Protein AF-A0A930QE95-F1 (afdb_monomer)

pLDDT: mean 96.0, std 5.57, range [63.47, 98.69]

Foldseek 3Di:
DPPKDFPDDDDPPFDKDKDKDWPDDDQQKTKIKIFIDRVNDGGIIDIDIDGDDDPVVD

Mean predicted aligned error: 3.22 Å

Structure (mmCIF, N/CA/C/O backbone):
data_AF-A0A930QE95-F1
#
_entry.id   AF-A0A930QE95-F1
#
loop_
_atom_site.group_PDB
_atom_site.id
_atom_site.type_symbol
_atom_site.label_atom_id
_atom_site.label_alt_id
_atom_site.l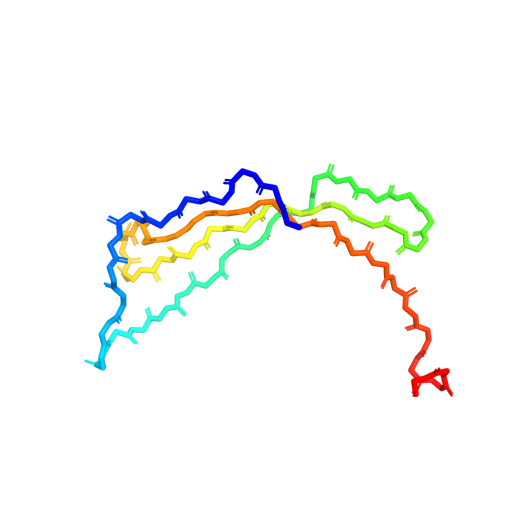abel_comp_id
_atom_site.label_asym_id
_atom_site.label_entity_id
_atom_site.label_seq_id
_atom_site.pdbx_PDB_ins_code
_atom_site.Cartn_x
_atom_site.Cartn_y
_atom_site.Cartn_z
_atom_site.occupancy
_atom_site.B_iso_or_equiv
_atom_site.auth_seq_id
_atom_site.auth_comp_id
_atom_site.auth_asym_id
_atom_site.auth_atom_id
_atom_site.pdbx_PDB_model_num
ATOM 1 N N . MET A 1 1 ? 8.808 2.791 -0.490 1.00 88.62 1 MET A N 1
ATOM 2 C CA . MET A 1 1 ? 7.521 3.342 -0.021 1.00 88.62 1 MET A CA 1
ATOM 3 C C . MET A 1 1 ? 7.781 4.729 0.514 1.00 88.62 1 MET A C 1
ATOM 5 O O . MET A 1 1 ? 8.817 4.927 1.139 1.00 88.62 1 MET A O 1
ATOM 9 N N . GLU A 1 2 ? 6.881 5.660 0.248 1.00 95.81 2 GLU A N 1
ATOM 10 C CA . GLU A 1 2 ? 6.942 7.051 0.702 1.00 95.81 2 GLU A CA 1
ATOM 11 C C . GLU A 1 2 ? 5.571 7.447 1.272 1.00 95.81 2 GLU A C 1
ATOM 13 O O . GLU A 1 2 ? 4.584 6.745 1.053 1.00 95.81 2 GLU A O 1
ATOM 18 N N . ASN A 1 3 ? 5.517 8.531 2.052 1.00 96.25 3 ASN A N 1
ATOM 19 C CA . ASN A 1 3 ? 4.276 9.101 2.604 1.00 96.25 3 ASN A CA 1
ATOM 20 C C . ASN A 1 3 ? 3.364 8.110 3.356 1.00 96.25 3 ASN A C 1
ATOM 22 O O . ASN A 1 3 ? 2.147 8.280 3.391 1.00 96.25 3 ASN A O 1
ATOM 26 N N . VAL A 1 4 ? 3.952 7.091 3.991 1.00 97.94 4 VAL A N 1
ATOM 27 C CA . VAL A 1 4 ? 3.212 6.048 4.710 1.00 97.94 4 VAL A CA 1
ATOM 28 C C . VAL A 1 4 ? 2.550 6.628 5.957 1.00 97.94 4 VAL A C 1
ATOM 30 O O . VAL A 1 4 ? 3.213 7.239 6.797 1.00 97.94 4 VAL A O 1
ATOM 33 N N . LYS A 1 5 ? 1.246 6.401 6.103 1.00 97.88 5 LYS A N 1
ATOM 34 C CA . LYS A 1 5 ? 0.461 6.794 7.274 1.00 97.88 5 LYS A CA 1
ATOM 35 C C . LYS A 1 5 ? -0.387 5.622 7.737 1.00 97.88 5 LYS A C 1
ATOM 37 O O . LYS A 1 5 ? -1.227 5.136 6.988 1.00 97.88 5 LYS A O 1
ATOM 42 N N . PHE A 1 6 ? -0.213 5.226 8.992 1.00 97.75 6 PHE A N 1
ATOM 43 C CA . PHE A 1 6 ? -1.107 4.298 9.680 1.00 97.75 6 PHE A CA 1
ATOM 44 C C . PHE A 1 6 ? -2.038 5.107 10.576 1.00 97.75 6 PHE A C 1
ATOM 46 O O . PHE A 1 6 ? -1.566 5.857 11.431 1.00 97.75 6 PHE A O 1
ATOM 53 N N . LYS A 1 7 ? -3.349 4.999 10.355 1.00 97.06 7 LYS A N 1
ATOM 54 C CA . LYS A 1 7 ? -4.349 5.766 11.111 1.00 97.06 7 LYS A CA 1
ATOM 55 C C . LYS A 1 7 ? -4.864 5.000 12.322 1.00 97.06 7 LYS A C 1
ATOM 57 O O . LYS A 1 7 ? -5.028 5.587 13.385 1.00 97.06 7 LYS A O 1
ATOM 62 N N . ARG A 1 8 ? -5.089 3.693 12.170 1.00 96.88 8 ARG A N 1
ATOM 63 C CA . ARG A 1 8 ? -5.448 2.783 13.264 1.00 96.88 8 ARG A CA 1
ATOM 64 C C . ARG A 1 8 ? -4.952 1.365 12.974 1.00 96.88 8 ARG A C 1
ATOM 66 O O . ARG A 1 8 ? -4.776 1.029 11.801 1.00 96.88 8 ARG A O 1
ATOM 73 N N . PRO A 1 9 ? -4.747 0.523 14.000 1.00 97.69 9 PRO A N 1
ATOM 74 C CA . PRO A 1 9 ? -4.498 -0.895 13.779 1.00 97.69 9 PRO A CA 1
ATOM 75 C C . PRO A 1 9 ? -5.705 -1.565 13.109 1.00 97.69 9 PRO A C 1
ATOM 77 O O . PRO A 1 9 ? -6.859 -1.225 13.383 1.00 97.69 9 PRO A O 1
ATOM 80 N N . VAL A 1 10 ? -5.406 -2.531 12.244 1.00 98.06 10 VAL A N 1
ATOM 81 C CA . VAL A 1 10 ? -6.361 -3.508 11.709 1.00 98.06 10 VAL A CA 1
ATOM 82 C C . VAL A 1 10 ? -6.342 -4.721 12.632 1.00 98.06 10 VAL A C 1
ATOM 84 O O . VAL A 1 10 ? -5.267 -5.156 13.053 1.00 98.06 10 VAL A O 1
ATOM 87 N N . VAL A 1 11 ? -7.512 -5.257 12.962 1.00 97.75 11 VAL A N 1
ATOM 88 C CA . VAL A 1 11 ? -7.666 -6.371 13.914 1.00 97.75 11 VAL A CA 1
ATOM 89 C C . VAL A 1 11 ? -8.368 -7.569 13.260 1.00 97.75 11 VAL A C 1
ATOM 91 O O . VAL A 1 11 ? -8.987 -7.408 12.208 1.00 97.75 11 VAL A O 1
ATOM 94 N N . PRO A 1 12 ? -8.289 -8.788 13.833 1.00 98.50 12 PRO A N 1
ATOM 95 C CA . PRO A 1 12 ? -9.023 -9.936 13.306 1.00 98.50 12 PRO A CA 1
ATOM 96 C C . PRO A 1 12 ? -10.519 -9.637 13.147 1.00 98.50 12 PRO A C 1
ATOM 98 O O . PRO A 1 12 ? -11.152 -9.125 14.066 1.00 98.50 12 PRO A O 1
ATOM 101 N N . GLY A 1 13 ? -11.073 -9.973 11.983 1.00 98.00 13 GLY A N 1
ATOM 102 C CA . GLY A 1 13 ? -12.457 -9.663 11.611 1.00 98.00 13 GLY A CA 1
ATOM 103 C C . GLY A 1 13 ? -12.602 -8.440 10.701 1.00 98.00 13 GLY A C 1
ATOM 104 O O . GLY A 1 13 ? -13.599 -8.350 9.989 1.00 98.00 13 GLY A O 1
ATOM 105 N N . ASP A 1 14 ? -11.605 -7.551 10.647 1.00 98.50 14 ASP A N 1
ATOM 106 C CA . ASP A 1 14 ? -11.586 -6.460 9.670 1.00 98.50 14 ASP A CA 1
ATOM 107 C C . ASP A 1 14 ? -11.414 -7.015 8.244 1.00 98.50 14 ASP A C 1
ATOM 109 O O . ASP A 1 14 ? -10.560 -7.866 7.980 1.00 98.50 14 ASP A O 1
ATOM 113 N N . VAL A 1 15 ? -12.184 -6.475 7.296 1.00 98.50 15 VAL A N 1
ATOM 114 C CA . VAL A 1 15 ? -11.950 -6.671 5.860 1.00 98.50 15 VAL A CA 1
ATOM 115 C C . VAL A 1 15 ? -11.262 -5.428 5.323 1.00 98.50 15 VAL A C 1
ATOM 117 O O . VAL A 1 15 ? -11.876 -4.366 5.222 1.00 98.50 15 VAL A O 1
ATOM 120 N N . VAL A 1 16 ? -9.983 -5.565 4.981 1.00 98.31 16 VAL A N 1
ATOM 121 C CA . VAL A 1 16 ? -9.199 -4.467 4.414 1.00 98.31 16 VAL A CA 1
ATOM 122 C C . VAL A 1 16 ? -9.382 -4.428 2.902 1.00 98.31 16 VAL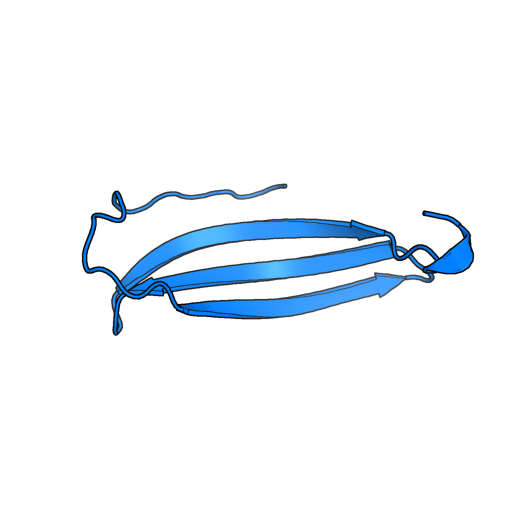 A C 1
ATOM 124 O O . VAL A 1 16 ? -9.028 -5.373 2.198 1.00 98.31 16 VAL A O 1
ATOM 127 N N . VAL A 1 17 ? -9.901 -3.312 2.401 1.00 98.56 17 VAL A N 1
ATOM 128 C CA . VAL A 1 17 ? -10.027 -3.023 0.972 1.00 98.56 17 VAL A CA 1
ATOM 129 C C . VAL A 1 17 ? -8.956 -2.018 0.578 1.00 98.56 17 VAL A C 1
ATOM 131 O O . VAL A 1 17 ? -9.019 -0.849 0.958 1.00 98.56 17 VAL A O 1
ATOM 134 N N . THR A 1 18 ? -7.986 -2.464 -0.214 1.00 98.00 18 THR A N 1
ATOM 135 C CA . THR A 1 18 ? -6.950 -1.591 -0.772 1.00 98.00 18 THR A CA 1
ATOM 136 C C . THR A 1 18 ? -7.394 -1.050 -2.124 1.00 98.00 18 THR A C 1
ATOM 138 O O . THR A 1 18 ? -7.727 -1.816 -3.029 1.00 98.00 18 THR A O 1
ATOM 141 N N . LYS A 1 19 ? -7.369 0.270 -2.278 1.00 98.25 19 LYS A N 1
ATOM 142 C CA . LYS A 1 19 ? -7.623 0.974 -3.536 1.00 98.25 19 LYS A CA 1
ATOM 143 C C . LYS A 1 19 ? -6.322 1.623 -3.977 1.00 98.25 19 LYS A C 1
ATOM 145 O O . LYS A 1 19 ? -5.734 2.381 -3.214 1.00 98.25 19 LYS A O 1
ATOM 150 N N . ALA A 1 20 ? -5.874 1.301 -5.184 1.00 97.88 20 ALA A N 1
ATOM 151 C CA . ALA A 1 20 ? -4.639 1.828 -5.743 1.00 97.88 20 ALA A CA 1
ATOM 152 C C . ALA A 1 20 ? -4.922 2.666 -6.992 1.00 97.88 20 ALA A C 1
ATOM 154 O O . ALA A 1 20 ? -5.721 2.269 -7.840 1.00 97.88 20 ALA A O 1
ATOM 155 N N . GLU A 1 21 ? -4.223 3.787 -7.118 1.00 98.12 21 GLU A N 1
ATOM 156 C CA . GLU A 1 21 ? -4.254 4.676 -8.275 1.00 98.12 21 GLU A CA 1
ATOM 157 C C . GLU A 1 21 ? -2.836 4.846 -8.830 1.00 98.12 21 GLU A C 1
ATOM 159 O O . GLU A 1 21 ? -1.902 5.194 -8.105 1.00 98.12 21 GLU A O 1
ATOM 164 N N . LEU A 1 22 ? -2.655 4.592 -10.129 1.00 97.88 22 LEU A N 1
ATOM 165 C CA . LEU A 1 22 ? -1.384 4.840 -10.810 1.00 97.88 22 LEU A CA 1
ATOM 166 C C . LEU A 1 22 ? -1.174 6.347 -10.976 1.00 97.88 22 LEU A C 1
ATOM 168 O O . LEU A 1 22 ? -1.900 6.998 -11.719 1.00 97.88 22 LEU A O 1
ATOM 172 N N . LEU A 1 23 ? -0.129 6.881 -10.348 1.00 97.69 23 LEU A N 1
ATOM 173 C CA . LEU A 1 23 ? 0.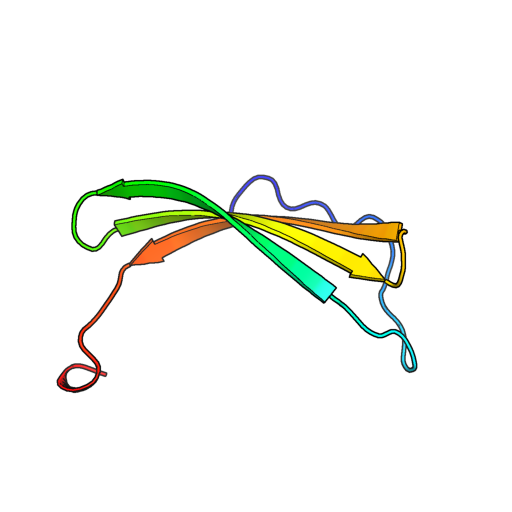233 8.296 -10.456 1.00 97.69 23 LEU A CA 1
ATOM 174 C C . LEU A 1 23 ? 1.133 8.563 -11.663 1.00 97.69 23 LEU A C 1
ATOM 176 O O . LEU A 1 23 ? 1.025 9.591 -12.330 1.00 97.69 23 LEU A O 1
ATOM 180 N N . ARG A 1 24 ? 2.086 7.659 -11.923 1.00 96.94 24 ARG A N 1
ATOM 181 C CA . ARG A 1 24 ? 3.061 7.815 -13.009 1.00 96.94 24 ARG A CA 1
ATOM 182 C C . ARG A 1 24 ? 3.615 6.473 -13.457 1.00 96.94 24 ARG A C 1
ATOM 184 O O . ARG A 1 24 ? 3.953 5.638 -12.628 1.00 96.94 24 ARG A O 1
ATOM 191 N N . VAL A 1 25 ? 3.827 6.321 -14.762 1.00 97.44 25 VAL A N 1
ATOM 192 C CA . VAL A 1 25 ? 4.558 5.191 -15.351 1.00 97.44 25 VAL A CA 1
ATOM 193 C C . VAL A 1 25 ? 5.635 5.722 -16.298 1.00 97.44 25 VAL A C 1
ATOM 195 O O . VAL A 1 25 ? 5.398 6.662 -17.058 1.00 97.44 25 VAL A O 1
ATOM 198 N N . ARG A 1 26 ? 6.841 5.149 -16.236 1.00 96.62 26 ARG A N 1
ATOM 199 C CA . ARG A 1 26 ? 7.954 5.429 -17.153 1.00 96.62 26 ARG A CA 1
ATOM 200 C C . ARG A 1 26 ? 8.737 4.145 -17.426 1.00 96.62 26 ARG A C 1
ATOM 202 O O . ARG A 1 26 ? 9.561 3.725 -16.614 1.00 96.62 26 ARG A O 1
ATOM 209 N N . GLY A 1 27 ? 8.527 3.565 -18.606 1.00 95.62 27 GLY A N 1
ATOM 210 C CA . GLY A 1 27 ? 9.096 2.259 -18.942 1.00 95.62 27 GLY A CA 1
ATOM 211 C C . GLY A 1 27 ? 8.600 1.203 -17.955 1.00 95.62 27 GLY A C 1
ATOM 212 O O . GLY A 1 27 ? 7.406 1.136 -17.686 1.00 95.62 27 GLY A O 1
ATOM 213 N N . VAL A 1 28 ? 9.521 0.431 -17.377 1.00 95.81 28 VAL A N 1
ATOM 214 C CA . VAL A 1 28 ? 9.188 -0.584 -16.364 1.00 95.81 28 VAL A CA 1
ATOM 215 C C . VAL A 1 28 ? 8.939 -0.005 -14.970 1.00 95.81 28 VAL A C 1
ATOM 217 O O . VAL A 1 28 ? 8.440 -0.719 -14.110 1.00 95.81 28 VAL A O 1
ATOM 220 N N . PHE A 1 29 ? 9.276 1.263 -14.721 1.00 97.00 29 PHE A N 1
ATOM 221 C CA . PHE A 1 29 ? 9.102 1.885 -13.410 1.00 97.00 29 PHE A CA 1
ATOM 222 C C . PHE A 1 29 ? 7.735 2.555 -13.288 1.00 97.00 29 PHE A C 1
ATOM 224 O O . PHE A 1 29 ? 7.311 3.288 -14.185 1.00 97.00 29 PHE A O 1
ATOM 231 N N . GLY A 1 30 ? 7.076 2.374 -12.148 1.00 97.38 30 GLY A N 1
ATOM 232 C CA . GLY A 1 30 ? 5.797 3.001 -11.838 1.00 97.38 30 GLY A CA 1
ATOM 233 C C . GLY A 1 30 ? 5.738 3.566 -10.425 1.00 97.38 30 GLY A C 1
ATOM 234 O O . GLY A 1 30 ? 6.493 3.163 -9.539 1.00 97.38 30 GLY A O 1
ATOM 235 N N . VAL A 1 31 ? 4.837 4.525 -10.230 1.00 97.81 31 VAL A N 1
ATOM 236 C CA . VAL A 1 31 ? 4.461 5.093 -8.936 1.00 97.81 31 VAL A CA 1
ATOM 237 C C . VAL A 1 31 ? 2.950 4.983 -8.798 1.00 97.81 31 VAL A C 1
ATOM 239 O O . VAL A 1 31 ? 2.226 5.389 -9.709 1.00 97.81 31 VAL A O 1
ATOM 242 N N . LEU A 1 32 ? 2.480 4.455 -7.673 1.00 98.19 32 LEU A N 1
ATOM 243 C CA . LEU A 1 32 ? 1.064 4.394 -7.325 1.00 98.19 32 LEU A CA 1
ATOM 244 C C . LEU A 1 32 ? 0.828 4.956 -5.925 1.00 98.19 32 LEU A C 1
ATOM 246 O O . LEU A 1 32 ? 1.682 4.808 -5.050 1.00 98.19 32 LEU A O 1
ATOM 250 N N . HIS A 1 33 ? -0.331 5.572 -5.734 1.00 98.50 33 HIS A N 1
ATOM 251 C CA . HIS A 1 33 ? -0.896 5.856 -4.422 1.00 98.50 33 HIS A CA 1
ATOM 252 C C . HIS A 1 33 ? -1.801 4.692 -4.033 1.00 98.50 33 HIS A C 1
ATOM 254 O O . HIS A 1 33 ? -2.534 4.189 -4.886 1.00 98.50 33 HIS A O 1
ATOM 260 N N . ALA A 1 34 ? -1.765 4.247 -2.780 1.00 98.50 34 ALA A N 1
ATOM 261 C CA . ALA A 1 34 ? -2.710 3.257 -2.290 1.00 98.50 34 ALA A CA 1
ATOM 262 C C . ALA A 1 34 ? -3.256 3.621 -0.912 1.00 98.50 34 ALA A C 1
ATOM 264 O O . ALA A 1 34 ? -2.501 3.848 0.036 1.00 98.50 34 ALA A O 1
ATOM 265 N N . ASP A 1 35 ? -4.579 3.575 -0.819 1.00 98.62 35 ASP A N 1
ATOM 266 C CA . ASP A 1 35 ? -5.346 3.753 0.402 1.00 98.62 35 ASP A CA 1
ATOM 267 C C . ASP A 1 35 ? -5.982 2.423 0.809 1.00 98.62 35 ASP A C 1
ATOM 269 O O . ASP A 1 35 ? -6.555 1.703 -0.012 1.00 98.62 35 ASP A O 1
ATOM 273 N N . ALA A 1 36 ? -5.890 2.092 2.091 1.00 98.56 36 ALA A N 1
ATOM 274 C CA . ALA A 1 36 ? -6.487 0.906 2.683 1.00 98.56 36 ALA A CA 1
ATOM 275 C C . ALA A 1 36 ? -7.664 1.311 3.568 1.00 98.56 36 ALA A C 1
ATOM 277 O O . ALA A 1 36 ? -7.507 2.134 4.472 1.00 98.56 36 ALA A O 1
ATOM 278 N N . TYR A 1 37 ? -8.822 0.699 3.342 1.00 98.69 37 TYR A N 1
ATOM 279 C CA . TYR A 1 37 ? -10.060 0.985 4.061 1.00 98.69 37 TYR A CA 1
ATOM 280 C C . TYR A 1 37 ? -10.574 -0.238 4.812 1.00 98.69 37 TYR A C 1
ATOM 282 O O . TYR A 1 37 ? -10.405 -1.360 4.344 1.00 98.69 37 TYR A O 1
ATOM 290 N N . VAL A 1 38 ? -11.264 -0.021 5.928 1.00 98.62 38 VAL A N 1
ATOM 291 C CA . VAL A 1 38 ? -12.146 -1.019 6.551 1.00 98.62 38 VAL A CA 1
ATOM 292 C C . VAL A 1 38 ? -13.546 -0.420 6.580 1.00 98.62 38 VAL A C 1
ATOM 294 O O . VAL A 1 38 ? -13.792 0.554 7.289 1.00 98.62 38 VAL A O 1
ATOM 297 N N . GLY A 1 39 ? 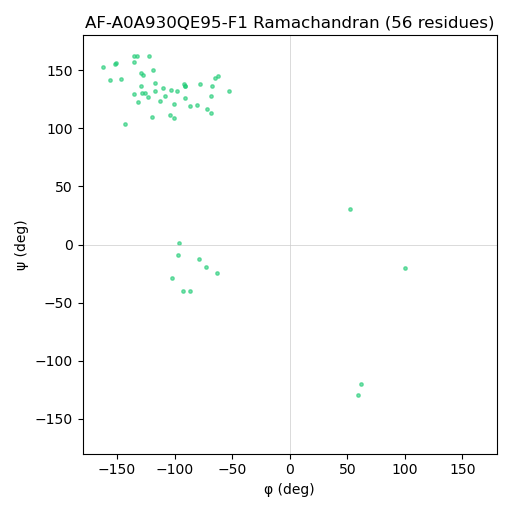-14.451 -0.955 5.760 1.00 97.19 39 GLY A N 1
ATOM 298 C CA . GLY A 1 39 ? -15.701 -0.259 5.448 1.00 97.19 39 GLY A CA 1
ATOM 299 C C . GLY A 1 39 ? -15.414 1.071 4.742 1.00 97.19 39 GLY A C 1
ATOM 300 O O . GLY A 1 39 ? -14.794 1.084 3.679 1.00 97.19 39 GLY A O 1
ATOM 301 N N . GLU A 1 40 ? -15.839 2.181 5.344 1.00 97.38 40 GLU A N 1
ATOM 302 C CA . GLU A 1 40 ? -15.584 3.545 4.849 1.00 97.38 40 GLU A CA 1
ATOM 303 C C . GLU A 1 40 ? -14.381 4.219 5.534 1.00 97.38 40 GLU A C 1
ATOM 305 O O . GLU A 1 40 ? -13.908 5.265 5.082 1.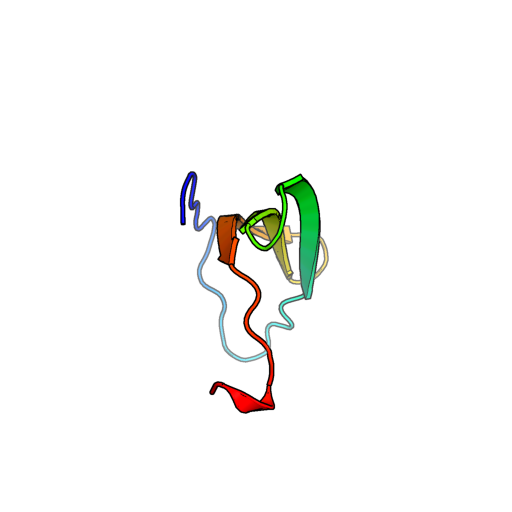00 97.38 40 GLU A O 1
ATOM 310 N N . ASP A 1 41 ? -13.830 3.604 6.584 1.00 98.06 41 ASP A N 1
ATOM 311 C CA . ASP A 1 41 ? -12.733 4.179 7.357 1.00 98.06 41 ASP A CA 1
ATOM 312 C C . ASP A 1 41 ? -11.395 3.965 6.656 1.00 98.06 41 ASP A C 1
ATOM 314 O O . ASP A 1 41 ? -10.949 2.832 6.479 1.00 98.06 41 ASP A O 1
ATOM 318 N N . LEU A 1 42 ? -10.700 5.055 6.324 1.00 98.31 42 LEU A N 1
ATOM 319 C CA . LEU A 1 42 ? -9.310 5.005 5.867 1.00 98.31 42 LEU A CA 1
ATOM 320 C C . LEU A 1 42 ? -8.406 4.576 7.034 1.00 98.31 42 LEU A C 1
ATOM 322 O O . LEU A 1 42 ? -8.240 5.327 7.995 1.00 98.31 42 LEU A O 1
ATOM 326 N N . VAL A 1 43 ? -7.790 3.397 6.951 1.00 98.62 43 VAL A N 1
ATOM 327 C CA . VAL A 1 43 ? -6.945 2.830 8.020 1.00 98.62 43 VAL A CA 1
ATOM 328 C C . VAL A 1 43 ? -5.449 2.972 7.745 1.00 98.62 43 VAL A C 1
ATOM 330 O O . VAL A 1 43 ? -4.669 3.118 8.689 1.00 98.62 43 VAL A O 1
ATOM 333 N N . ALA A 1 44 ? -5.040 2.996 6.474 1.00 98.56 44 ALA A N 1
ATOM 334 C CA . ALA A 1 44 ? -3.659 3.241 6.068 1.00 98.56 44 ALA A CA 1
ATOM 335 C C . ALA A 1 44 ? -3.586 3.892 4.681 1.00 98.56 44 ALA A C 1
ATOM 337 O O . ALA A 1 44 ? -4.499 3.739 3.881 1.00 98.56 44 ALA A O 1
ATOM 338 N N . SER A 1 45 ? -2.501 4.606 4.401 1.00 98.38 45 SER A N 1
ATOM 339 C CA . SER A 1 45 ? -2.241 5.258 3.113 1.00 98.38 45 SER A CA 1
ATOM 340 C C . SER A 1 45 ? -0.742 5.251 2.832 1.00 98.38 45 SER A C 1
ATOM 342 O O . SER A 1 45 ? 0.044 5.390 3.776 1.00 98.38 45 SER A O 1
ATOM 344 N N . ALA A 1 46 ? -0.325 5.055 1.582 1.00 98.56 46 ALA A N 1
ATOM 345 C CA . ALA A 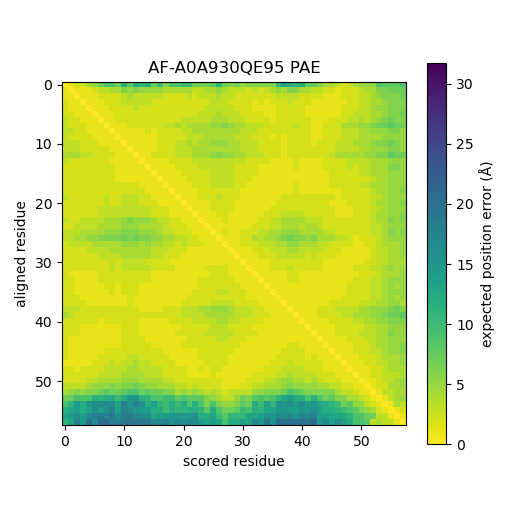1 46 ? 1.084 5.078 1.195 1.00 98.56 46 ALA A CA 1
ATOM 346 C C . ALA A 1 46 ? 1.288 5.264 -0.314 1.00 98.56 46 ALA A C 1
ATOM 348 O O . ALA A 1 46 ? 0.489 4.804 -1.128 1.00 98.56 46 ALA A O 1
ATOM 349 N N . ASP A 1 47 ? 2.436 5.840 -0.676 1.00 98.38 47 ASP A N 1
ATOM 350 C CA . ASP A 1 47 ? 2.926 5.875 -2.050 1.00 98.38 47 ASP A CA 1
ATOM 351 C C . ASP A 1 47 ? 3.956 4.762 -2.281 1.00 98.38 47 ASP A C 1
ATOM 353 O O . ASP A 1 47 ? 4.924 4.575 -1.526 1.00 98.38 47 ASP A O 1
ATOM 357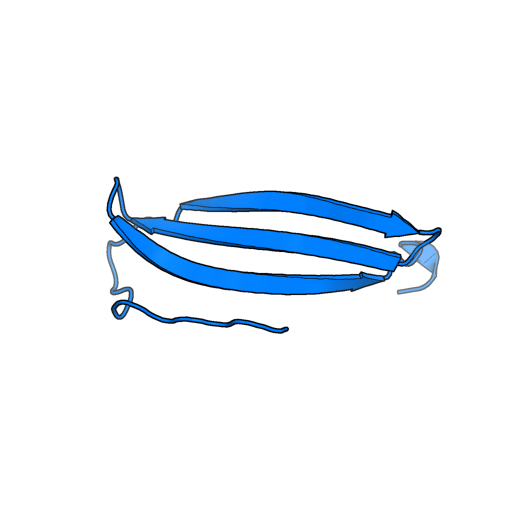 N N . PHE A 1 48 ? 3.782 4.026 -3.371 1.00 98.00 48 PHE A N 1
ATOM 358 C CA . PHE A 1 48 ? 4.634 2.912 -3.755 1.00 98.00 48 PHE A CA 1
ATOM 359 C C . PHE A 1 48 ? 5.314 3.210 -5.082 1.00 98.00 48 PHE A C 1
ATOM 361 O O . PHE A 1 48 ? 4.675 3.591 -6.056 1.00 98.00 48 PHE A O 1
ATOM 368 N N . LYS A 1 49 ? 6.625 2.979 -5.125 1.00 97.38 49 LYS A N 1
ATOM 369 C CA . LYS A 1 49 ? 7.405 2.927 -6.362 1.00 97.38 49 LYS A CA 1
ATOM 370 C C . LYS A 1 49 ? 7.679 1.460 -6.66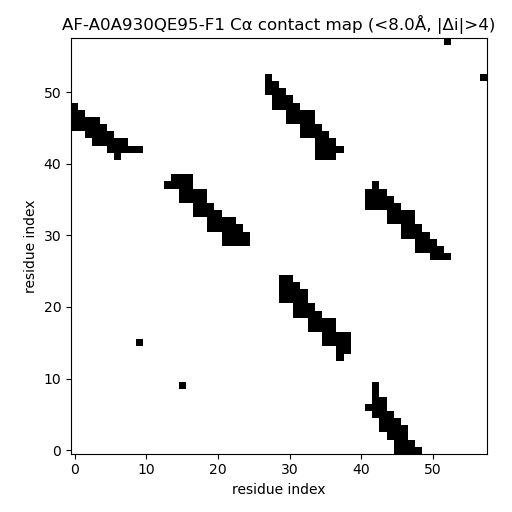0 1.00 97.38 49 LYS A C 1
ATOM 372 O O . LYS A 1 49 ? 8.080 0.733 -5.751 1.00 97.38 49 LYS A O 1
ATOM 377 N N . PHE A 1 50 ? 7.467 1.035 -7.897 1.00 96.12 50 PHE A N 1
ATOM 378 C CA . PHE A 1 50 ? 7.671 -0.346 -8.329 1.00 96.12 50 PHE A CA 1
ATOM 379 C C . PHE A 1 50 ? 8.416 -0.404 -9.663 1.00 96.12 50 PHE A C 1
ATOM 381 O O . PHE A 1 50 ? 8.478 0.584 -10.397 1.00 96.12 50 PHE A O 1
ATOM 388 N N . ALA A 1 51 ? 8.978 -1.573 -9.966 1.00 95.69 51 ALA A N 1
ATOM 389 C CA . ALA A 1 51 ? 9.536 -1.907 -11.268 1.00 95.69 51 ALA A CA 1
ATOM 390 C C . ALA A 1 51 ? 8.938 -3.238 -11.737 1.00 95.69 51 ALA A C 1
ATOM 392 O O . ALA A 1 51 ? 8.912 -4.201 -10.973 1.00 95.69 51 ALA A O 1
ATOM 393 N N . LEU A 1 52 ? 8.446 -3.284 -12.971 1.00 94.06 52 LEU A N 1
ATOM 394 C CA . LEU A 1 52 ? 7.967 -4.510 -13.597 1.00 94.06 52 LEU A CA 1
ATOM 395 C C . LEU A 1 52 ? 9.155 -5.348 -14.076 1.00 94.06 52 LEU A C 1
ATOM 397 O O . LEU A 1 52 ? 10.112 -4.820 -14.644 1.00 94.06 52 LEU A O 1
ATOM 401 N N . LYS A 1 53 ? 9.069 -6.659 -13.862 1.00 92.69 53 LYS A N 1
ATOM 402 C CA . LYS A 1 53 ? 10.020 -7.661 -14.350 1.00 92.69 53 LYS A CA 1
ATOM 403 C C . LYS A 1 53 ? 9.235 -8.736 -15.097 1.00 92.69 53 LYS A C 1
ATOM 405 O O . LYS A 1 53 ? 8.098 -9.015 -14.713 1.00 92.69 53 LYS A O 1
ATOM 410 N N . ASN A 1 54 ? 9.802 -9.314 -16.156 1.00 90.06 54 ASN A N 1
ATOM 411 C CA . ASN A 1 54 ? 9.141 -10.432 -16.828 1.00 90.06 54 ASN A CA 1
ATOM 412 C C . ASN A 1 54 ? 9.077 -11.626 -15.873 1.00 90.06 54 ASN A C 1
ATOM 414 O O . ASN A 1 54 ? 10.009 -11.860 -15.105 1.00 90.06 54 ASN A O 1
ATOM 418 N N . GLY A 1 55 ? 7.981 -12.383 -15.933 1.00 85.06 55 GLY A N 1
ATOM 419 C CA . GLY A 1 55 ? 7.784 -13.543 -15.063 1.00 85.06 55 GLY A CA 1
ATOM 420 C C . GLY A 1 55 ? 8.812 -14.658 -15.276 1.00 85.06 55 GLY A C 1
ATOM 421 O O . GLY A 1 55 ? 9.077 -15.406 -14.347 1.00 85.06 55 GLY A O 1
ATOM 422 N N . GLU A 1 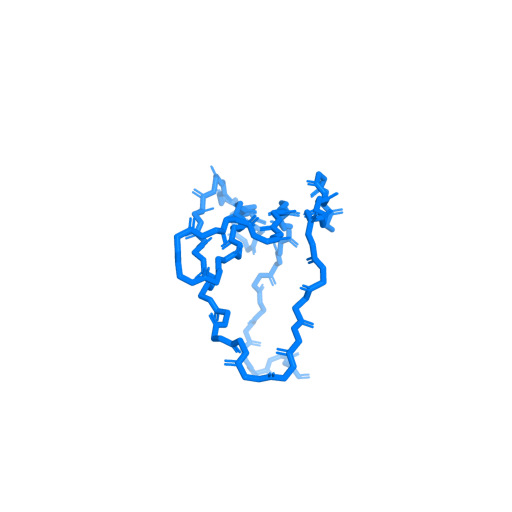56 ? 9.414 -14.740 -16.465 1.00 88.12 56 GLU A N 1
ATOM 423 C CA . GLU A 1 56 ? 10.485 -15.696 -16.793 1.00 88.12 56 GLU A CA 1
ATOM 424 C C . GLU A 1 56 ? 11.828 -15.340 -16.137 1.00 88.12 56 GLU A C 1
ATOM 426 O O . GLU A 1 56 ? 12.692 -16.201 -16.003 1.00 88.12 56 GLU A O 1
ATOM 431 N N . ASP A 1 57 ? 11.997 -14.084 -15.710 1.00 79.50 57 ASP A N 1
ATOM 432 C CA . ASP A 1 57 ? 13.229 -13.597 -15.091 1.00 79.50 57 ASP A CA 1
ATOM 433 C C . ASP A 1 57 ? 13.168 -13.634 -13.546 1.00 79.50 57 ASP A C 1
ATOM 435 O O . ASP A 1 57 ? 14.095 -13.140 -12.897 1.00 79.50 57 ASP A O 1
ATOM 439 N N . LEU A 1 58 ? 12.075 -14.113 -12.935 1.00 63.47 58 LEU A N 1
ATOM 440 C CA . LEU A 1 58 ? 11.915 -14.241 -11.474 1.00 63.47 58 LEU A CA 1
ATOM 441 C C . LEU A 1 58 ? 12.599 -15.501 -10.936 1.00 63.47 58 LEU A C 1
ATOM 443 O O . LEU A 1 58 ? 13.286 -15.349 -9.900 1.00 63.47 58 LEU A O 1
#

Solvent-accessible surface area (backbone atoms only — not comparable to full-atom values): 3548 Å² total; per-residue (Å²): 116,43,83,71,42,79,71,52,88,85,55,96,88,66,61,78,49,75,49,73,45,82,75,46,76,59,89,55,36,37,31,30,43,36,40,30,21,47,84,90,45,72,31,33,36,34,34,40,71,50,69,69,73,62,80,90,77,111

Sequence (58 aa):
MENVKFKRPVVPGDVVVTKAELLRVRGVFGVLHADAYVGEDLVASADFKFALKNGEDL

Secondary structure (DSSP, 8-state):
-EEEEE-S---TT--EEEEEEEEEEETTEEEEEEEEEETTEEEEEEEEEEE---GGG-

Nearest PDB structures (foldseek):
  5buy-assembly1_F  TM=9.690E-01  e=4.344E-03  Francisella tularensis subsp. tularensis SCHU S4
  1tbu-assembly1_D  TM=7.922E-01  e=3.542E-02  Saccharomyces cerevisiae
  1tbu-assembly1_C  TM=8.171E-01  e=6.077E-02  Saccharomyces cerevisiae
  5wh9-assembly1_B-2  TM=8.799E-01  e=9.818E-02  Halalkalibacterium halodurans C-125
  2egi-assembly1_C  TM=8.359E-01  e=1.407E-01  Aquifex aeolicus

Radius of gyration: 13.96 Å; Cα contacts (8 Å, |Δi|>4): 106; chains: 1; bounding box: 29×25×33 Å